Protein AF-A0A353BTB3-F1 (afdb_monomer)

Secondary structure (DSSP, 8-state):
-EEEE--STTHHHHHHHHHHHHHHTT-EEEEPPSP-HHHHHHHHHTS-TTS-HHHHHHHHHHHHHHHTT-SEE-------SSTT----HHHHT-

pLDDT: mean 94.35, std 3.48, range [83.56, 98.06]

Solvent-accessible surface area (backbone atoms only — not comparable to full-atom values): 5471 Å² total; per-residue (Å²): 95,39,36,22,39,46,61,41,88,67,27,87,81,45,42,70,60,54,45,50,56,35,43,78,70,69,31,43,67,42,72,49,70,81,85,44,69,69,36,38,52,48,3,59,75,77,44,67,88,88,59,54,68,72,56,24,38,38,48,7,30,49,51,54,36,57,77,66,66,43,77,42,76,62,78,84,63,57,62,59,95,49,95,94,51,67,57,57,72,76,57,52,66,90

Foldseek 3Di:
DEEEEEPADCCVVCVVVVCVVQVVVVYHYDYDDPQDPQLLVQLCVPDDVPDDSRNSSRNSSVVVVVVVVGPYYDQDQDADPDPPDGDDPNSNVD

Nearest PDB structures (foldseek):
  6aa0-assembly1_B  TM=6.450E-01  e=1.665E+00  Toxoplasma gondii ME49
  8of6-assembly1_N  TM=4.154E-01  e=6.692E-01  Bacillus subtilis subsp. subtilis str. 168
  7wmf-assembly1_B  TM=5.219E-01  e=1.896E+00  Salmonella enterica subsp. enterica serovar Cubana str. 76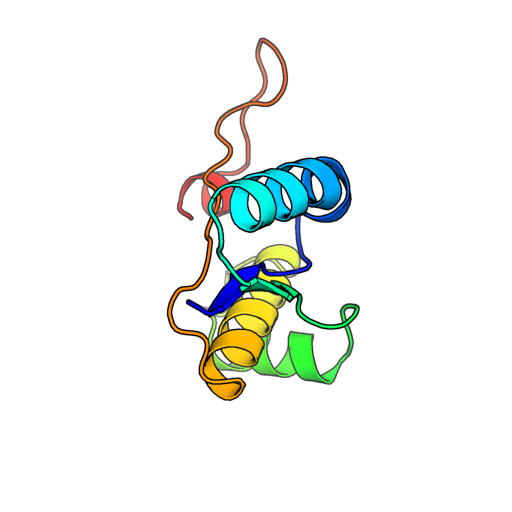814
  6w42-assembly1_A-2  TM=3.367E-01  e=7.623E-01  Human immunodeficiency virus 1
  7l1p-assembly1_B  TM=3.342E-01  e=2.460E+00  Human immunodeficiency virus 1

Mean predicted aligned error: 3.03 Å

Sequence (94 aa):
MKIGIPNALLHSYYMTFWKTFFEELGQEPIETPATNKAILDKGVRHSVPEICVPMKIYIGHVVELLDRQVDYVYIPRFVSIGRGDTFCPKFLGL

Structure (mmCIF, N/CA/C/O backbone):
data_AF-A0A353BTB3-F1
#
_entry.id   AF-A0A353BTB3-F1
#
loop_
_atom_site.group_PDB
_atom_site.id
_atom_site.type_symbol
_atom_site.label_atom_id
_atom_site.label_alt_id
_atom_site.label_comp_id
_atom_site.label_asym_id
_atom_site.label_entity_id
_atom_site.label_seq_id
_atom_site.pdbx_PDB_ins_code
_atom_site.Cartn_x
_atom_site.Cartn_y
_atom_site.Cartn_z
_atom_site.occupancy
_atom_site.B_iso_or_equiv
_atom_site.auth_seq_id
_atom_site.auth_comp_id
_atom_site.auth_asym_id
_atom_site.auth_atom_id
_atom_site.pdbx_PDB_model_num
ATOM 1 N N . MET A 1 1 ? -15.010 6.246 10.092 1.00 94.88 1 MET A N 1
ATOM 2 C CA . MET A 1 1 ? -14.867 4.926 9.437 1.00 94.88 1 MET A CA 1
ATOM 3 C C . MET A 1 1 ? -13.402 4.534 9.482 1.00 94.88 1 MET A C 1
ATOM 5 O O . MET A 1 1 ? -12.554 5.423 9.518 1.00 94.88 1 MET A O 1
ATOM 9 N N . LYS A 1 2 ? -13.109 3.235 9.492 1.00 97.06 2 LYS A N 1
ATOM 10 C CA . LYS A 1 2 ? -11.759 2.676 9.450 1.00 97.06 2 LYS A CA 1
ATOM 11 C C . LYS A 1 2 ? -11.280 2.603 8.009 1.00 97.06 2 LYS A C 1
ATOM 13 O O . LYS A 1 2 ? -11.802 1.816 7.220 1.00 97.06 2 LYS A O 1
ATOM 18 N N . ILE A 1 3 ? -10.289 3.419 7.673 1.00 97.56 3 ILE A N 1
ATOM 19 C CA . ILE A 1 3 ? -9.671 3.445 6.347 1.00 97.56 3 ILE A CA 1
ATOM 20 C C . ILE A 1 3 ? -8.347 2.691 6.426 1.00 97.56 3 ILE A C 1
ATOM 22 O O . ILE A 1 3 ? -7.383 3.164 7.018 1.00 97.56 3 ILE A O 1
ATOM 26 N N . GLY A 1 4 ? -8.297 1.499 5.847 1.00 97.25 4 GLY A N 1
ATOM 27 C CA . GLY A 1 4 ? -7.098 0.682 5.774 1.00 97.25 4 GLY A CA 1
ATOM 28 C C . GLY A 1 4 ? -6.089 1.235 4.774 1.00 97.25 4 GLY A C 1
ATOM 29 O O . GLY A 1 4 ? -6.411 1.391 3.598 1.00 97.25 4 GLY A O 1
ATOM 30 N N . ILE A 1 5 ? -4.859 1.476 5.218 1.00 96.44 5 ILE A N 1
ATOM 31 C CA . ILE A 1 5 ? -3.752 1.957 4.392 1.00 96.44 5 ILE A CA 1
ATOM 32 C C . ILE A 1 5 ? -2.675 0.857 4.325 1.00 96.44 5 ILE A C 1
ATOM 34 O O . ILE A 1 5 ? -2.127 0.473 5.363 1.00 96.44 5 ILE A O 1
ATOM 38 N N . PRO A 1 6 ? -2.359 0.314 3.133 1.00 95.81 6 PRO A N 1
ATOM 39 C CA . PRO A 1 6 ? -1.360 -0.744 2.999 1.00 95.81 6 PRO A CA 1
ATOM 40 C C . PRO A 1 6 ? 0.062 -0.188 3.149 1.00 95.81 6 PRO A C 1
ATOM 42 O O . PRO A 1 6 ? 0.483 0.665 2.365 1.00 95.81 6 PRO A O 1
ATOM 45 N N . ASN A 1 7 ? 0.843 -0.737 4.080 1.00 94.50 7 ASN A N 1
ATOM 46 C CA . ASN A 1 7 ? 2.253 -0.402 4.291 1.00 94.50 7 ASN A CA 1
ATOM 47 C C . ASN A 1 7 ? 3.183 -1.050 3.243 1.00 94.50 7 ASN A C 1
ATOM 49 O O . ASN A 1 7 ? 3.986 -1.941 3.538 1.00 94.50 7 ASN A O 1
ATOM 53 N N . ALA A 1 8 ? 3.043 -0.631 1.982 1.00 94.12 8 ALA A N 1
ATOM 54 C CA . ALA A 1 8 ? 3.830 -1.128 0.854 1.00 94.12 8 ALA A CA 1
ATOM 55 C C . ALA A 1 8 ? 4.040 -0.078 -0.252 1.00 94.12 8 ALA A C 1
ATOM 57 O O . ALA A 1 8 ? 3.348 0.935 -0.328 1.00 94.12 8 ALA A O 1
ATOM 58 N N . LEU A 1 9 ? 4.987 -0.353 -1.158 1.00 93.31 9 LEU A N 1
ATOM 59 C CA . LEU A 1 9 ? 5.333 0.511 -2.296 1.00 93.31 9 LEU A CA 1
ATOM 60 C C . LEU A 1 9 ? 5.758 1.915 -1.830 1.00 93.31 9 LEU A C 1
ATOM 62 O O . LEU A 1 9 ? 6.703 2.038 -1.057 1.00 93.31 9 LEU A O 1
ATOM 66 N N . LEU A 1 10 ? 5.077 2.968 -2.292 1.00 91.25 10 LEU A N 1
ATOM 67 C CA . LEU A 1 10 ? 5.390 4.359 -1.953 1.00 91.25 10 LEU A CA 1
ATOM 68 C C . LEU A 1 10 ? 4.835 4.798 -0.590 1.00 91.25 10 LEU A C 1
ATOM 70 O O . LEU A 1 10 ? 4.992 5.958 -0.218 1.00 91.25 10 LEU A O 1
ATOM 74 N N . HIS A 1 11 ? 4.204 3.893 0.160 1.00 87.94 11 HIS A N 1
ATOM 75 C CA . HIS A 1 11 ? 3.594 4.191 1.451 1.00 87.94 11 HIS A CA 1
ATOM 76 C C . HIS A 1 11 ? 4.518 4.977 2.389 1.00 87.94 11 HIS A C 1
ATOM 78 O O . HIS A 1 11 ? 4.135 6.038 2.866 1.00 87.94 11 HIS A O 1
ATOM 84 N N . SER A 1 12 ? 5.759 4.528 2.588 1.00 86.38 12 SER A N 1
ATOM 85 C CA . SER A 1 12 ? 6.714 5.183 3.494 1.00 86.38 12 SER A CA 1
ATOM 86 C C . SER A 1 12 ? 7.001 6.649 3.149 1.00 86.38 12 SER A C 1
ATOM 88 O O . SER A 1 12 ? 7.315 7.428 4.044 1.00 86.38 12 SER A O 1
ATOM 90 N N . TYR A 1 13 ? 6.866 7.042 1.879 1.00 91.75 13 TYR A N 1
ATOM 91 C CA . TYR A 1 13 ? 7.071 8.420 1.432 1.00 91.75 13 TYR A CA 1
ATOM 92 C C . TYR A 1 13 ? 5.842 9.308 1.656 1.00 91.75 13 TYR A C 1
ATOM 94 O O . TYR A 1 13 ? 5.991 10.501 1.904 1.00 91.75 13 TYR A O 1
ATOM 102 N N . TYR A 1 14 ? 4.634 8.741 1.568 1.00 91.69 14 TYR A N 1
ATOM 103 C CA . TYR A 1 14 ? 3.379 9.502 1.591 1.00 91.69 14 TYR A CA 1
ATOM 104 C C . TYR A 1 14 ? 2.504 9.235 2.823 1.00 91.69 14 TYR A C 1
ATOM 106 O O . TYR A 1 14 ? 1.448 9.847 2.953 1.00 91.69 14 TYR A O 1
ATOM 114 N N . MET A 1 15 ? 2.913 8.351 3.736 1.00 90.69 15 MET A N 1
ATOM 115 C CA . MET A 1 15 ? 2.086 7.936 4.872 1.00 90.69 15 MET A CA 1
ATOM 116 C C . MET A 1 15 ? 1.668 9.117 5.740 1.00 90.69 15 MET A C 1
ATOM 118 O O . MET A 1 15 ? 0.487 9.265 6.031 1.00 90.69 15 MET A O 1
ATOM 122 N N . THR A 1 16 ? 2.603 9.999 6.100 1.00 93.38 16 THR A N 1
ATOM 123 C CA . THR A 1 16 ? 2.284 11.186 6.907 1.00 93.38 16 THR A CA 1
ATOM 124 C C . THR A 1 16 ? 1.200 12.031 6.243 1.00 93.38 16 THR A C 1
ATOM 126 O O . THR A 1 16 ? 0.264 12.455 6.908 1.00 93.38 16 THR A O 1
ATOM 129 N N . PHE A 1 17 ? 1.280 12.214 4.923 1.00 94.56 17 PHE A N 1
ATOM 130 C CA . PHE A 1 17 ? 0.278 12.964 4.172 1.00 94.56 17 PHE A CA 1
ATOM 131 C C . PHE A 1 17 ? -1.098 12.288 4.222 1.00 94.56 17 PHE A C 1
ATOM 133 O O . PHE A 1 17 ? -2.077 12.935 4.582 1.00 94.56 17 PHE A O 1
ATOM 140 N N . TRP A 1 18 ? -1.178 10.991 3.906 1.00 93.94 18 TRP A N 1
ATOM 141 C CA . TRP A 1 18 ? -2.457 10.272 3.884 1.00 93.94 18 TRP A CA 1
ATOM 142 C C . TRP A 1 18 ? -3.079 10.138 5.267 1.00 93.94 18 TRP A C 1
ATOM 144 O O . TRP A 1 18 ? -4.280 10.345 5.418 1.00 93.94 18 TRP A O 1
ATOM 154 N N . LYS A 1 19 ? -2.265 9.833 6.278 1.00 94.50 19 LYS A N 1
ATOM 155 C CA . LYS A 1 19 ? -2.711 9.727 7.663 1.00 94.50 19 LYS A CA 1
ATOM 156 C C . LYS A 1 19 ? -3.338 11.040 8.127 1.00 94.50 19 LYS A C 1
ATOM 158 O O . LYS A 1 19 ? -4.504 11.035 8.506 1.00 94.50 19 LYS A O 1
ATOM 163 N N . THR A 1 20 ? -2.611 12.153 8.004 1.00 96.38 20 THR A N 1
ATOM 164 C CA . THR A 1 20 ? -3.129 13.470 8.393 1.00 96.38 20 THR A CA 1
ATOM 165 C C . THR A 1 20 ? -4.361 13.848 7.575 1.00 96.38 20 THR A C 1
ATOM 167 O O . THR A 1 20 ? -5.346 14.299 8.140 1.00 96.38 20 THR A O 1
ATOM 170 N N . PHE A 1 21 ? -4.367 13.605 6.262 1.00 96.25 21 PHE A N 1
ATOM 171 C CA . PHE A 1 21 ? -5.532 13.886 5.420 1.00 96.25 21 PHE A CA 1
ATOM 172 C C . PHE A 1 21 ? -6.802 13.174 5.910 1.00 96.25 21 PHE A C 1
ATOM 174 O O . PHE A 1 21 ? -7.854 13.800 6.015 1.00 96.25 21 PHE A O 1
ATOM 181 N N . PHE A 1 22 ? -6.722 11.879 6.227 1.00 96.69 22 PHE A N 1
ATOM 182 C CA . PHE A 1 22 ? -7.883 11.129 6.708 1.00 96.69 22 PHE A CA 1
ATOM 183 C C . PHE A 1 22 ? -8.275 11.497 8.145 1.00 96.69 22 PHE A C 1
ATOM 185 O O . PHE A 1 22 ? -9.470 11.577 8.429 1.00 96.69 22 PHE A O 1
ATOM 192 N N . GLU A 1 23 ? -7.305 11.765 9.022 1.00 97.25 23 GLU A N 1
ATOM 193 C CA . GLU A 1 23 ? -7.554 12.231 10.395 1.00 97.25 23 GLU A CA 1
ATOM 194 C C . GLU A 1 23 ? -8.292 13.579 10.410 1.00 97.25 23 GLU A C 1
ATOM 196 O O . GLU A 1 23 ? -9.304 13.712 11.097 1.00 97.25 23 GLU A O 1
ATOM 201 N N . GLU A 1 24 ? -7.866 14.547 9.591 1.00 98.06 24 GLU A N 1
ATOM 202 C CA . GLU A 1 24 ? -8.517 15.863 9.465 1.00 98.06 24 GLU A CA 1
ATOM 203 C C . GLU A 1 24 ? -9.942 15.767 8.884 1.00 98.06 24 GLU A C 1
ATOM 205 O O . GLU A 1 24 ? -10.798 16.606 9.159 1.00 98.06 24 GLU A O 1
ATOM 210 N N . LEU A 1 25 ? -10.238 14.709 8.121 1.00 97.12 25 LEU A N 1
ATOM 211 C CA . LEU A 1 25 ? -11.591 14.385 7.649 1.00 97.12 25 LEU A CA 1
ATOM 212 C C . LEU A 1 25 ? -12.431 13.603 8.679 1.00 97.12 25 LEU A C 1
ATOM 214 O O . LEU A 1 25 ? -13.514 13.105 8.347 1.00 97.12 25 LEU A O 1
ATOM 218 N N . GLY A 1 26 ? -11.941 13.450 9.913 1.00 97.25 26 GLY A N 1
ATOM 219 C CA . GLY A 1 26 ? -12.608 12.716 10.990 1.00 97.25 26 GLY A CA 1
ATOM 220 C C . GLY A 1 26 ? -12.666 11.201 10.768 1.00 97.25 26 GLY A C 1
ATOM 221 O O . GLY A 1 26 ? -13.551 10.533 11.307 1.00 97.25 26 GLY A O 1
ATOM 222 N N . GLN A 1 27 ? -11.776 10.651 9.938 1.00 97.75 27 GLN A N 1
ATOM 223 C CA . GLN A 1 27 ? -11.658 9.211 9.704 1.00 97.75 27 GLN A CA 1
ATOM 224 C C . GLN A 1 27 ? -10.546 8.595 10.558 1.00 97.75 27 GLN A C 1
ATOM 226 O O . GLN A 1 27 ? -9.668 9.286 11.064 1.00 97.75 27 GLN A O 1
ATOM 231 N N . GLU A 1 28 ? -10.582 7.271 10.705 1.00 97.19 28 GLU A N 1
ATOM 232 C CA . GLU A 1 28 ? -9.596 6.501 11.466 1.00 97.19 28 GLU A CA 1
ATOM 233 C C . GLU A 1 28 ? -8.695 5.723 10.488 1.00 97.19 28 GLU A C 1
ATOM 235 O O . GLU A 1 28 ? -9.100 4.664 9.995 1.00 97.19 28 GLU A O 1
ATOM 240 N N . PRO A 1 29 ? -7.497 6.229 10.139 1.00 96.44 29 PRO A N 1
ATOM 241 C CA . PRO A 1 29 ? -6.572 5.501 9.279 1.00 96.44 29 PRO A CA 1
ATOM 242 C C . PRO A 1 29 ? -5.916 4.336 10.035 1.00 96.44 29 PRO A C 1
ATOM 244 O O . PRO A 1 29 ? -5.262 4.525 11.061 1.00 96.44 29 PRO A O 1
ATOM 247 N N . ILE A 1 30 ? -6.052 3.123 9.499 1.00 96.38 30 ILE A N 1
ATOM 248 C CA . ILE A 1 30 ? -5.472 1.892 10.044 1.00 96.38 30 ILE A CA 1
ATOM 249 C C . ILE A 1 30 ? -4.364 1.406 9.120 1.00 96.38 30 ILE A C 1
ATOM 251 O O . ILE A 1 30 ? -4.612 1.054 7.971 1.00 96.38 30 ILE A O 1
ATOM 255 N N . GLU A 1 31 ? -3.144 1.326 9.634 1.00 94.75 31 GLU A N 1
ATOM 256 C CA . GLU A 1 31 ? -1.996 0.822 8.882 1.00 94.75 31 GLU A CA 1
ATOM 257 C C . GLU A 1 31 ? -1.772 -0.680 9.125 1.00 94.75 31 GLU A C 1
ATOM 259 O O . GLU A 1 31 ? -2.017 -1.216 10.215 1.00 94.75 31 GLU A O 1
ATOM 264 N N . THR A 1 32 ? -1.261 -1.376 8.113 1.00 95.75 32 THR A N 1
ATOM 265 C CA . THR A 1 32 ? -0.707 -2.724 8.277 1.00 95.75 32 THR A CA 1
ATOM 2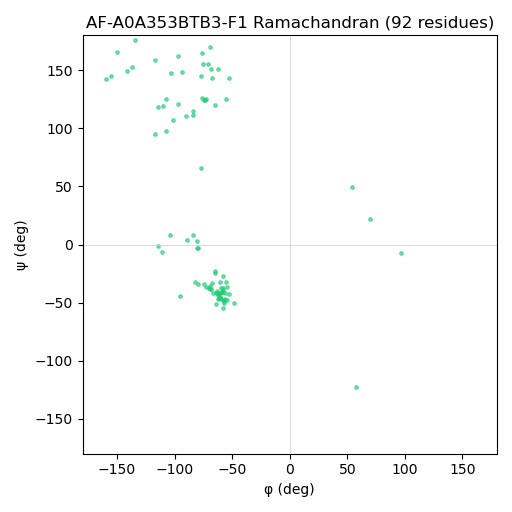66 C C . THR A 1 32 ? 0.677 -2.696 8.943 1.00 95.75 32 THR A C 1
ATOM 268 O O . THR A 1 32 ? 1.393 -1.696 8.881 1.00 95.75 32 THR A O 1
ATOM 271 N N . PRO A 1 33 ? 1.094 -3.790 9.607 1.00 95.00 33 PRO A N 1
ATOM 272 C CA . PRO A 1 33 ? 2.401 -3.857 10.247 1.00 95.00 33 PRO A CA 1
ATOM 273 C C . PRO A 1 33 ? 3.511 -3.899 9.192 1.00 95.00 33 PRO A C 1
ATOM 275 O O . PRO A 1 33 ? 3.255 -4.115 8.008 1.00 95.00 33 PRO A O 1
ATOM 278 N N . ALA A 1 34 ? 4.764 -3.758 9.626 1.00 95.94 34 ALA A N 1
ATOM 279 C CA . ALA A 1 34 ? 5.910 -3.922 8.738 1.00 95.94 34 ALA A CA 1
ATOM 280 C C . ALA A 1 34 ? 5.854 -5.264 7.983 1.00 95.94 34 ALA A C 1
ATOM 282 O O . ALA A 1 34 ? 5.441 -6.295 8.529 1.00 95.94 34 ALA A O 1
ATOM 283 N N . THR A 1 35 ? 6.299 -5.245 6.723 1.00 97.00 35 THR A N 1
ATOM 284 C CA . THR A 1 35 ? 6.300 -6.433 5.862 1.00 97.00 35 THR A CA 1
ATOM 285 C C . THR A 1 35 ? 7.058 -7.577 6.531 1.00 97.00 35 THR A C 1
ATOM 287 O O . THR A 1 35 ? 8.225 -7.446 6.894 1.00 97.00 35 THR A O 1
ATOM 290 N N . ASN A 1 36 ? 6.392 -8.720 6.659 1.00 96.94 36 ASN A N 1
ATOM 291 C CA . ASN A 1 36 ? 6.954 -9.944 7.212 1.00 96.94 36 ASN A CA 1
ATOM 292 C C . ASN A 1 36 ? 6.577 -11.147 6.332 1.00 96.94 36 ASN A C 1
ATOM 294 O O . ASN A 1 36 ? 5.832 -11.018 5.356 1.00 96.94 36 ASN A O 1
ATOM 298 N N . LYS A 1 37 ? 7.093 -12.331 6.679 1.00 97.75 37 LYS A N 1
ATOM 299 C CA . LYS A 1 37 ? 6.848 -13.555 5.908 1.00 97.75 37 LYS A CA 1
ATOM 300 C C . LYS A 1 37 ? 5.358 -13.892 5.787 1.00 97.75 37 LYS A C 1
ATOM 302 O O . LYS A 1 37 ? 4.928 -14.274 4.708 1.00 97.75 37 LYS A O 1
ATOM 307 N N . ALA A 1 38 ? 4.568 -13.696 6.842 1.00 97.94 38 ALA A N 1
ATOM 308 C CA . ALA A 1 38 ? 3.138 -13.990 6.805 1.00 97.94 38 ALA A CA 1
ATOM 309 C C . ALA A 1 38 ? 2.395 -13.093 5.802 1.00 97.94 38 ALA A C 1
ATOM 311 O O . ALA A 1 38 ? 1.570 -13.588 5.039 1.00 97.94 38 ALA A O 1
ATOM 312 N N . ILE A 1 39 ? 2.732 -11.798 5.745 1.00 98.00 39 ILE A N 1
ATOM 313 C CA . ILE A 1 39 ? 2.173 -10.869 4.751 1.00 98.00 39 ILE A CA 1
ATOM 314 C C . ILE A 1 39 ? 2.559 -11.298 3.331 1.00 98.00 39 ILE A C 1
ATOM 316 O O . ILE A 1 39 ? 1.700 -11.366 2.452 1.00 98.00 39 ILE A O 1
ATOM 320 N N . LEU A 1 40 ? 3.832 -11.632 3.097 1.00 97.81 40 LEU A N 1
ATOM 321 C CA . LEU A 1 40 ? 4.274 -12.112 1.787 1.00 97.81 40 LEU A CA 1
ATOM 322 C C . LEU A 1 40 ? 3.549 -13.404 1.385 1.00 97.81 40 LEU A C 1
ATOM 324 O O . LEU A 1 40 ? 3.078 -13.504 0.255 1.00 97.81 40 LEU A O 1
ATOM 328 N N . ASP A 1 41 ? 3.423 -14.364 2.300 1.00 97.88 41 ASP A N 1
ATOM 329 C CA . ASP A 1 41 ? 2.760 -15.643 2.047 1.00 97.88 41 ASP A CA 1
ATOM 330 C C . ASP A 1 41 ? 1.269 -15.447 1.720 1.00 97.88 41 ASP A C 1
ATOM 332 O O . ASP A 1 41 ? 0.767 -16.080 0.788 1.00 97.88 41 ASP A O 1
ATOM 336 N N . LYS A 1 42 ? 0.570 -14.529 2.411 1.00 97.50 42 LYS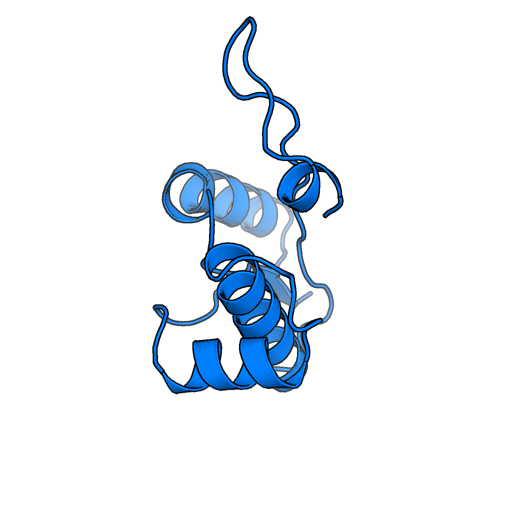 A N 1
ATOM 337 C CA . LYS A 1 42 ? -0.794 -14.098 2.037 1.00 97.50 42 LYS A CA 1
ATOM 338 C C . LYS A 1 42 ? -0.810 -13.563 0.606 1.00 97.50 42 LYS A C 1
ATOM 340 O O . LYS A 1 42 ? -1.591 -14.019 -0.226 1.00 97.50 42 LYS A O 1
ATOM 345 N N . GLY A 1 43 ? 0.112 -12.656 0.298 1.00 97.31 43 GLY A N 1
ATOM 346 C CA . GLY A 1 43 ? 0.287 -12.091 -1.033 1.00 97.31 43 GLY A CA 1
ATOM 347 C C . GLY A 1 43 ? 0.470 -13.140 -2.126 1.00 97.31 43 GLY A C 1
ATOM 348 O O . GLY A 1 43 ? -0.197 -13.095 -3.154 1.00 97.31 43 GLY A O 1
ATOM 349 N N . VAL A 1 44 ? 1.347 -14.119 -1.903 1.00 97.50 44 VAL A N 1
ATOM 350 C CA . VAL A 1 44 ? 1.613 -15.216 -2.846 1.00 97.50 44 VAL A CA 1
ATOM 351 C C . VAL A 1 44 ? 0.366 -16.073 -3.073 1.00 97.50 44 VAL A C 1
ATOM 353 O O . VAL A 1 44 ? 0.087 -16.416 -4.216 1.00 97.50 44 VAL A O 1
ATOM 356 N N . ARG A 1 45 ? -0.399 -16.392 -2.020 1.00 97.50 45 ARG A N 1
ATOM 357 C CA . ARG A 1 45 ? -1.616 -17.221 -2.124 1.00 97.50 45 ARG A CA 1
ATOM 358 C C . ARG A 1 45 ? -2.751 -16.542 -2.889 1.00 97.50 45 ARG A C 1
ATOM 360 O O . ARG A 1 45 ? -3.519 -17.228 -3.553 1.00 97.50 45 ARG A O 1
ATOM 367 N N . HIS A 1 46 ? -2.858 -15.218 -2.784 1.00 96.25 46 HIS A N 1
ATOM 368 C CA . HIS A 1 46 ? -3.961 -14.436 -3.354 1.00 96.25 46 HIS A CA 1
ATOM 369 C C . HIS A 1 46 ? -3.589 -13.672 -4.634 1.00 96.25 46 HIS A C 1
ATOM 371 O O . HIS A 1 46 ? -4.379 -12.866 -5.117 1.00 96.25 46 HIS A O 1
ATOM 377 N N . SER A 1 47 ? -2.401 -13.905 -5.196 1.00 95.19 47 SER A N 1
ATOM 378 C CA . SER A 1 47 ? -1.940 -13.236 -6.416 1.00 95.19 47 SER A CA 1
ATOM 379 C C . SER A 1 47 ? -1.704 -14.205 -7.566 1.00 95.19 47 SER A C 1
ATOM 381 O O . SER A 1 47 ? -1.475 -15.399 -7.376 1.00 95.19 47 SER A O 1
ATOM 383 N N . VAL A 1 48 ? -1.715 -13.669 -8.788 1.00 93.44 48 VAL A N 1
ATOM 384 C CA . VAL A 1 48 ? -1.296 -14.430 -9.967 1.00 93.44 48 VAL A CA 1
ATOM 385 C C . VAL A 1 48 ? 0.212 -14.726 -9.905 1.00 93.44 48 VAL A C 1
ATOM 387 O O . VAL A 1 48 ? 0.990 -13.860 -9.481 1.00 93.44 48 VA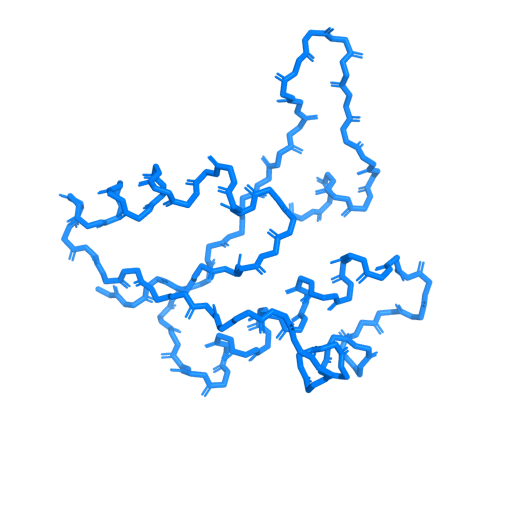L A O 1
ATOM 390 N N . PRO A 1 49 ? 0.672 -15.910 -10.357 1.00 91.62 49 PRO A N 1
ATOM 391 C CA . PRO A 1 49 ? 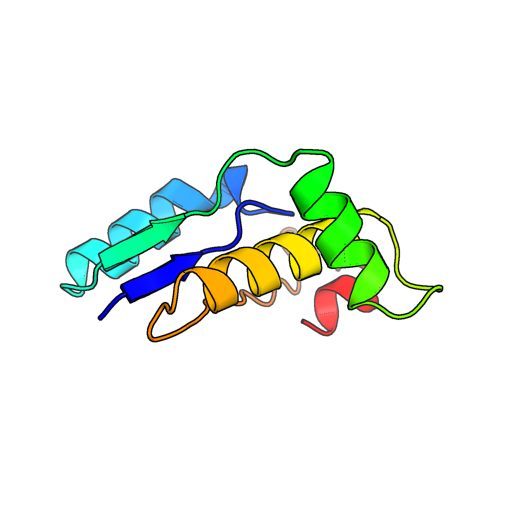2.076 -16.310 -10.235 1.00 91.62 49 PRO A CA 1
ATOM 392 C C . PRO A 1 49 ? 3.072 -15.307 -10.838 1.00 91.62 49 PRO A C 1
ATOM 394 O O . PRO A 1 49 ? 4.131 -15.061 -10.255 1.00 91.62 49 PRO A O 1
ATOM 397 N N . GLU A 1 50 ? 2.697 -14.683 -11.956 1.00 91.62 50 GLU A N 1
ATOM 398 C CA . GLU A 1 50 ? 3.528 -13.812 -12.800 1.00 91.62 50 GLU A CA 1
ATOM 399 C C . GLU A 1 50 ? 3.668 -12.365 -12.285 1.00 91.62 50 GLU A C 1
ATOM 401 O O . GLU A 1 50 ? 4.376 -11.534 -12.878 1.00 91.62 50 GLU A O 1
ATOM 406 N N . ILE A 1 51 ? 2.993 -12.009 -11.186 1.00 93.56 51 ILE A N 1
ATOM 407 C CA . ILE A 1 51 ? 3.129 -10.671 -10.608 1.00 93.56 51 ILE A CA 1
ATOM 408 C C . ILE A 1 51 ? 4.445 -10.550 -9.823 1.00 93.56 51 ILE A C 1
ATOM 410 O O . ILE A 1 51 ? 4.934 -11.511 -9.223 1.00 93.56 51 ILE A O 1
ATOM 414 N N . CYS A 1 52 ? 5.065 -9.368 -9.852 1.00 95.19 52 CYS A N 1
ATOM 415 C CA . CYS A 1 52 ? 6.342 -9.154 -9.173 1.00 95.19 52 CYS A CA 1
ATOM 416 C C . CYS A 1 52 ? 6.170 -9.148 -7.646 1.00 95.19 52 CYS A C 1
ATOM 418 O O . CYS A 1 52 ? 5.100 -8.839 -7.122 1.00 95.19 52 CYS A O 1
ATOM 420 N N . VAL A 1 53 ? 7.249 -9.462 -6.927 1.00 95.75 53 VAL A N 1
ATOM 421 C CA . VAL A 1 53 ? 7.248 -9.567 -5.458 1.00 95.75 53 VAL A CA 1
ATOM 422 C C . VAL A 1 53 ? 6.682 -8.320 -4.753 1.00 95.75 53 VAL A C 1
ATOM 424 O O . VAL A 1 53 ? 5.860 -8.508 -3.860 1.00 95.75 53 VAL A O 1
ATOM 427 N N . PRO A 1 54 ? 7.001 -7.069 -5.154 1.00 95.06 54 PRO A N 1
ATOM 428 C CA . PRO A 1 54 ? 6.417 -5.881 -4.520 1.00 95.06 54 PRO A CA 1
ATOM 429 C C . PRO A 1 54 ? 4.886 -5.841 -4.576 1.00 95.06 54 PRO A C 1
ATOM 431 O O . PRO A 1 54 ? 4.238 -5.455 -3.608 1.00 95.06 54 PRO A O 1
ATOM 434 N N . MET A 1 55 ? 4.299 -6.302 -5.682 1.00 95.81 55 MET A N 1
ATOM 435 C CA . MET A 1 55 ? 2.846 -6.368 -5.828 1.00 95.81 55 MET A CA 1
ATOM 436 C C . MET A 1 55 ? 2.245 -7.511 -5.012 1.00 95.81 55 MET A C 1
ATOM 438 O O . MET A 1 55 ? 1.162 -7.351 -4.461 1.00 95.81 55 MET A O 1
ATOM 442 N N . LYS A 1 56 ? 2.955 -8.641 -4.872 1.00 96.75 56 LYS A N 1
ATOM 443 C CA . LYS A 1 56 ? 2.541 -9.713 -3.951 1.00 96.75 56 LYS A CA 1
ATOM 444 C C . LYS A 1 56 ? 2.502 -9.193 -2.519 1.00 96.75 56 LYS A C 1
ATOM 446 O O . LYS A 1 56 ? 1.512 -9.398 -1.834 1.00 96.75 56 LYS A O 1
ATOM 451 N N . ILE A 1 57 ? 3.531 -8.460 -2.092 1.00 97.44 57 ILE A N 1
ATOM 452 C CA . ILE A 1 57 ? 3.561 -7.816 -0.772 1.00 97.44 57 ILE A CA 1
ATOM 453 C C . ILE A 1 57 ? 2.371 -6.863 -0.615 1.00 97.44 57 ILE A C 1
ATOM 455 O O . ILE A 1 57 ? 1.663 -6.955 0.382 1.00 97.44 57 ILE A O 1
ATOM 459 N N . TYR A 1 58 ? 2.110 -6.003 -1.606 1.00 96.62 58 TYR A N 1
ATOM 460 C CA . TYR A 1 58 ? 0.971 -5.081 -1.583 1.00 96.62 58 TYR A CA 1
ATOM 461 C C . TYR A 1 58 ? -0.369 -5.815 -1.419 1.00 96.62 58 TYR A C 1
ATOM 463 O O . TYR A 1 58 ? -1.138 -5.490 -0.520 1.00 96.62 58 TYR A O 1
ATOM 471 N N . ILE A 1 59 ? -0.610 -6.863 -2.215 1.00 96.50 59 ILE A N 1
ATOM 472 C CA . ILE A 1 59 ? -1.798 -7.723 -2.094 1.00 96.50 59 ILE A CA 1
ATOM 473 C C . ILE A 1 59 ? -1.866 -8.361 -0.702 1.00 96.50 59 ILE A C 1
ATOM 475 O O . ILE A 1 59 ? -2.931 -8.397 -0.098 1.00 96.50 59 ILE A O 1
ATOM 479 N N . GLY A 1 60 ? -0.739 -8.817 -0.155 1.00 97.69 60 GLY A N 1
ATOM 480 C CA . GLY A 1 60 ? -0.669 -9.360 1.200 1.00 97.69 60 GLY A CA 1
ATOM 481 C C . GLY A 1 60 ? -1.114 -8.363 2.271 1.00 97.69 60 GLY A C 1
ATOM 482 O O . GLY A 1 60 ? -1.842 -8.738 3.187 1.00 97.69 60 GLY A O 1
ATOM 483 N N . HIS A 1 61 ? -0.725 -7.092 2.138 1.00 97.88 61 HIS A N 1
ATOM 484 C CA . HIS A 1 61 ? -1.186 -6.021 3.026 1.00 97.88 61 HIS A CA 1
ATOM 485 C C . HIS A 1 61 ? -2.670 -5.713 2.842 1.00 97.88 61 HIS A C 1
ATOM 487 O O . HIS A 1 61 ? -3.363 -5.491 3.828 1.00 97.88 61 HIS A O 1
ATOM 493 N N . VAL A 1 62 ? -3.183 -5.751 1.610 1.00 97.19 62 VAL A N 1
ATOM 494 C CA . VAL A 1 62 ? -4.626 -5.616 1.360 1.00 97.19 62 VAL A CA 1
ATOM 495 C C . VAL A 1 62 ? -5.395 -6.747 2.046 1.00 97.19 62 VAL A C 1
ATOM 497 O O . VAL A 1 62 ? -6.356 -6.476 2.755 1.00 97.19 62 VAL A O 1
ATOM 500 N N . VAL A 1 63 ? -4.944 -7.999 1.920 1.00 97.62 63 VAL A N 1
ATOM 501 C CA . VAL A 1 63 ? -5.560 -9.148 2.610 1.00 97.62 63 VAL A CA 1
ATOM 502 C C . VAL A 1 63 ? -5.499 -8.982 4.132 1.00 97.62 63 VAL A C 1
ATOM 504 O O . VAL A 1 63 ? -6.492 -9.215 4.809 1.00 97.62 63 VAL A O 1
ATOM 507 N N . GLU A 1 64 ? -4.378 -8.510 4.681 1.00 97.94 64 GLU A N 1
ATOM 508 C CA . GLU A 1 64 ? -4.263 -8.200 6.114 1.00 97.94 64 GLU A CA 1
ATOM 509 C C . GLU A 1 64 ? -5.271 -7.129 6.573 1.00 97.94 64 GLU A C 1
ATOM 511 O O . GLU A 1 64 ? -5.815 -7.237 7.669 1.00 97.94 64 GLU A O 1
ATOM 516 N N . LEU A 1 65 ? -5.559 -6.113 5.752 1.00 97.62 65 LEU A N 1
ATOM 517 C CA . LEU A 1 65 ? -6.589 -5.110 6.056 1.00 97.62 65 LEU A CA 1
ATOM 518 C C . LEU A 1 65 ? -8.003 -5.694 5.997 1.00 97.62 65 LEU A C 1
ATOM 520 O O . LEU A 1 65 ? -8.833 -5.356 6.840 1.00 97.62 65 LEU A O 1
ATOM 524 N N . LEU A 1 66 ? -8.266 -6.582 5.035 1.00 96.50 66 LEU A N 1
ATOM 525 C CA . LEU A 1 66 ? -9.540 -7.295 4.936 1.00 96.50 66 LEU A CA 1
ATOM 526 C C . LEU A 1 66 ? -9.774 -8.181 6.168 1.00 96.50 66 LEU A C 1
ATOM 528 O O . LEU A 1 66 ? -10.854 -8.130 6.751 1.00 96.50 66 LEU A O 1
ATOM 532 N N . ASP A 1 67 ? -8.752 -8.911 6.628 1.00 96.25 67 ASP A N 1
ATOM 533 C CA . ASP A 1 67 ? -8.817 -9.726 7.852 1.00 96.25 67 ASP A CA 1
ATOM 534 C C . ASP A 1 67 ? -9.115 -8.871 9.101 1.00 96.25 67 ASP A C 1
ATOM 536 O O . ASP A 1 67 ? -9.788 -9.316 10.034 1.00 96.25 67 ASP A O 1
ATOM 540 N N . ARG A 1 68 ? -8.642 -7.617 9.111 1.00 96.00 68 ARG A N 1
ATOM 541 C CA . ARG A 1 68 ? -8.907 -6.623 10.166 1.00 96.00 68 ARG A CA 1
ATOM 542 C C . ARG A 1 68 ? -10.275 -5.951 10.058 1.00 96.00 68 ARG A C 1
ATOM 544 O O . ARG A 1 68 ? -10.604 -5.156 10.938 1.00 96.00 68 ARG A O 1
ATOM 551 N N . GLN A 1 69 ? -11.057 -6.267 9.025 1.00 96.19 69 GLN A N 1
ATOM 552 C CA . GLN A 1 69 ? -12.409 -5.747 8.804 1.00 96.19 69 GLN A CA 1
ATOM 553 C C . GLN A 1 69 ? -12.454 -4.210 8.819 1.00 96.19 69 GLN A C 1
ATOM 555 O O . GLN A 1 69 ? -13.248 -3.599 9.534 1.00 96.19 69 GLN A O 1
ATOM 560 N N . VAL A 1 70 ? -11.558 -3.575 8.057 1.00 97.62 70 VAL A N 1
ATOM 561 C CA . VAL A 1 70 ? -11.648 -2.131 7.791 1.00 97.62 70 VAL A CA 1
ATOM 562 C C . VAL A 1 70 ? -12.862 -1.825 6.909 1.00 97.62 70 VAL A C 1
ATOM 564 O O . VAL A 1 70 ? -13.255 -2.653 6.089 1.00 97.62 70 VAL A O 1
ATOM 567 N N . ASP A 1 71 ? -13.435 -0.628 7.046 1.00 97.62 71 ASP A N 1
ATOM 568 C CA . ASP A 1 71 ? -14.607 -0.221 6.259 1.00 97.62 71 ASP A CA 1
ATOM 569 C C . ASP A 1 71 ? -14.233 0.008 4.785 1.00 97.62 71 ASP A C 1
ATOM 571 O O . ASP A 1 71 ? -14.994 -0.325 3.879 1.00 97.62 71 ASP A O 1
ATOM 575 N N . TYR A 1 72 ? -13.042 0.566 4.542 1.00 96.81 72 TYR A N 1
ATOM 576 C CA . TYR A 1 72 ? -12.505 0.824 3.205 1.00 96.81 72 TYR A CA 1
ATOM 577 C C . TYR A 1 72 ? -11.009 0.538 3.153 1.00 96.81 72 TYR A C 1
ATOM 579 O O . TYR A 1 72 ? -10.300 0.759 4.131 1.00 96.81 72 TYR A O 1
ATOM 587 N N . VAL A 1 73 ? -10.510 0.118 1.990 1.00 96.31 73 VAL A N 1
ATOM 588 C CA . VAL A 1 73 ? -9.071 0.016 1.712 1.00 96.31 73 VAL A CA 1
ATOM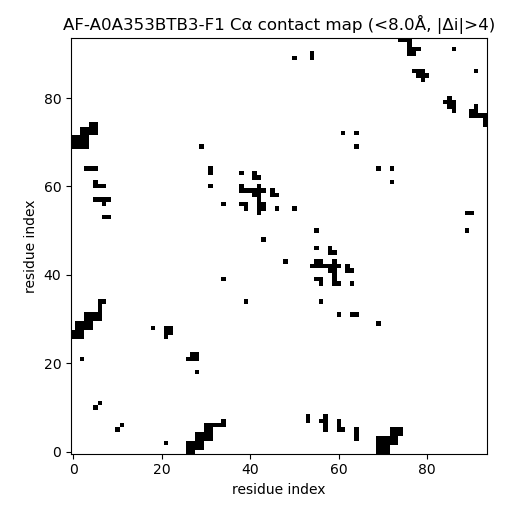 589 C C . VAL A 1 73 ? -8.676 1.129 0.752 1.00 96.31 73 VAL A C 1
ATOM 591 O O . VAL A 1 73 ? -9.247 1.267 -0.328 1.00 96.31 73 VAL A O 1
ATOM 594 N N . TYR A 1 74 ? -7.687 1.921 1.145 1.00 94.31 74 TYR A N 1
ATOM 595 C CA . TYR A 1 74 ? -7.140 2.987 0.325 1.00 94.31 74 TYR A CA 1
ATOM 596 C C . TYR A 1 74 ? -6.081 2.444 -0.646 1.00 94.31 74 TYR A C 1
ATOM 598 O O . TYR A 1 74 ? -5.018 1.980 -0.228 1.00 94.31 74 TYR A O 1
ATOM 606 N N . ILE A 1 75 ? -6.367 2.526 -1.950 1.00 92.75 75 ILE A N 1
ATOM 607 C CA . ILE A 1 75 ? -5.477 2.084 -3.034 1.00 92.75 75 ILE A CA 1
ATOM 608 C C . ILE A 1 75 ? -5.082 3.298 -3.891 1.00 92.75 75 ILE A C 1
ATOM 610 O O . ILE A 1 75 ? -5.839 3.706 -4.774 1.00 92.75 75 ILE A O 1
ATOM 614 N N . PRO A 1 76 ? -3.924 3.930 -3.625 1.00 89.38 76 PRO A N 1
ATOM 615 C CA . PRO A 1 76 ? -3.465 5.067 -4.410 1.00 89.38 76 PRO A CA 1
ATOM 616 C C . PRO A 1 76 ? -2.897 4.627 -5.762 1.00 89.38 76 PRO A C 1
ATOM 618 O O . PRO A 1 76 ? -1.941 3.849 -5.829 1.00 89.38 76 PRO A O 1
ATOM 621 N N . ARG A 1 77 ? -3.418 5.211 -6.844 1.00 89.00 77 ARG A N 1
ATOM 622 C CA . ARG A 1 77 ? -2.865 5.048 -8.190 1.00 89.00 77 ARG A CA 1
ATOM 623 C C . ARG A 1 77 ? -1.825 6.126 -8.479 1.00 89.00 77 ARG A C 1
ATOM 625 O O . ARG A 1 77 ? -2.158 7.293 -8.676 1.00 89.00 77 ARG A O 1
ATOM 632 N N . PHE A 1 78 ? -0.562 5.724 -8.564 1.00 88.81 78 PHE A N 1
ATOM 633 C CA . PHE A 1 78 ? 0.536 6.616 -8.925 1.00 88.81 78 PHE A CA 1
ATOM 634 C C . PHE A 1 78 ? 0.859 6.482 -10.412 1.00 88.81 78 PHE A C 1
ATOM 636 O O . PHE A 1 78 ? 1.211 5.401 -10.870 1.00 88.81 78 PHE A O 1
ATOM 643 N N . VAL A 1 79 ? 0.763 7.580 -11.168 1.00 89.56 79 VAL A N 1
ATOM 644 C CA . VAL A 1 79 ? 1.062 7.592 -12.616 1.00 89.56 79 VAL A CA 1
ATOM 645 C C . VAL A 1 79 ? 2.498 8.028 -12.889 1.00 89.56 79 VAL A C 1
ATOM 647 O O . VAL A 1 79 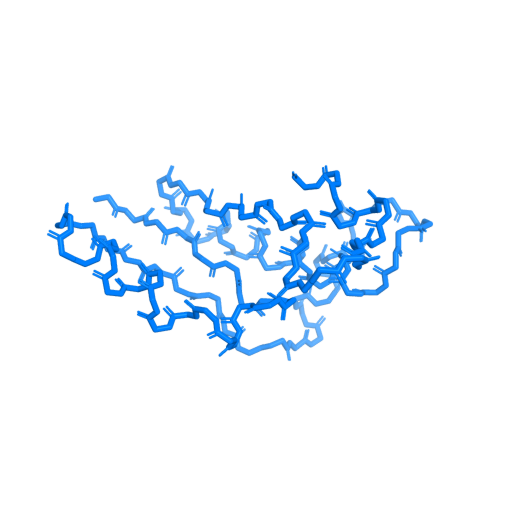? 3.203 7.422 -13.696 1.00 89.56 79 VAL A O 1
ATOM 650 N N . SER A 1 80 ? 2.924 9.083 -12.201 1.00 90.12 80 SER A N 1
ATOM 651 C CA . SER A 1 80 ? 4.238 9.697 -12.329 1.00 90.12 80 SER A CA 1
ATOM 652 C C . SER A 1 80 ? 4.533 10.515 -11.074 1.00 90.12 80 SER A C 1
ATOM 654 O O . SER A 1 80 ? 3.630 11.136 -10.514 1.00 90.12 80 SER A O 1
ATOM 656 N N . ILE A 1 81 ? 5.790 10.502 -10.636 1.00 88.06 81 ILE A N 1
ATOM 657 C CA . ILE A 1 81 ? 6.312 11.349 -9.549 1.00 88.06 81 ILE A CA 1
ATOM 658 C C . ILE A 1 81 ? 7.299 12.412 -10.056 1.00 88.06 81 ILE A C 1
ATOM 660 O O . ILE A 1 81 ? 7.736 13.264 -9.289 1.00 88.06 81 ILE A O 1
ATOM 664 N N . GLY A 1 82 ? 7.655 12.368 -11.340 1.00 88.88 82 GLY A N 1
ATOM 665 C CA . GLY A 1 82 ? 8.719 13.162 -11.938 1.00 88.88 82 GLY A CA 1
ATOM 666 C C . GLY A 1 82 ? 8.472 13.347 -13.429 1.00 88.88 82 GLY A C 1
ATOM 667 O O . GLY A 1 82 ? 7.919 12.479 -14.104 1.00 88.88 82 GLY A O 1
ATOM 668 N N . ARG A 1 83 ? 8.844 14.508 -13.968 1.00 88.19 83 ARG A N 1
ATOM 669 C CA . ARG A 1 83 ? 8.562 14.831 -15.368 1.00 88.19 83 ARG A CA 1
ATOM 670 C C . ARG A 1 83 ? 9.321 13.873 -16.293 1.00 88.19 83 ARG A C 1
ATOM 672 O O . ARG A 1 83 ? 10.543 13.872 -16.288 1.00 88.19 83 ARG A O 1
ATOM 679 N N . GLY A 1 84 ? 8.589 13.125 -17.118 1.00 89.00 84 GLY A N 1
ATOM 680 C CA . GLY A 1 84 ? 9.161 12.159 -18.065 1.00 89.00 84 GLY A CA 1
ATOM 681 C C . GLY A 1 84 ? 9.195 10.712 -17.566 1.00 89.00 84 GLY A C 1
ATOM 682 O O . GLY A 1 84 ? 9.443 9.824 -18.375 1.00 89.00 84 GLY A O 1
ATOM 683 N N . ASP A 1 85 ? 8.859 10.465 -16.296 1.00 90.25 85 ASP A N 1
ATOM 684 C CA . ASP A 1 85 ? 8.850 9.122 -15.717 1.00 90.25 85 ASP A CA 1
ATOM 685 C C . ASP A 1 85 ? 7.430 8.573 -15.594 1.00 90.25 85 ASP A C 1
ATOM 687 O O . ASP A 1 85 ? 6.473 9.305 -15.319 1.00 90.25 85 ASP A O 1
ATOM 691 N N . THR A 1 86 ? 7.298 7.257 -15.740 1.00 91.88 86 THR A N 1
ATOM 692 C CA . THR A 1 86 ? 6.063 6.528 -15.455 1.00 91.88 86 THR A CA 1
ATOM 693 C C . THR A 1 86 ? 6.366 5.241 -14.704 1.00 91.88 86 THR A C 1
ATOM 695 O O . THR A 1 86 ? 7.452 4.669 -14.820 1.00 91.88 86 THR A O 1
ATOM 698 N N . PHE A 1 87 ? 5.405 4.786 -13.911 1.00 92.19 87 PHE A N 1
ATOM 699 C CA . PHE A 1 87 ? 5.541 3.533 -13.188 1.00 92.19 87 PHE A CA 1
ATOM 700 C C . PHE A 1 87 ? 5.340 2.317 -14.092 1.00 92.19 87 PHE A C 1
ATOM 702 O O . PHE A 1 87 ? 4.828 2.403 -15.207 1.00 92.19 87 PHE A O 1
ATOM 709 N N . CYS A 1 88 ? 5.749 1.146 -13.601 1.00 91.88 88 CYS A N 1
ATOM 710 C CA . CYS A 1 88 ? 5.567 -0.086 -14.353 1.00 91.88 88 CYS A CA 1
ATOM 711 C C . CYS A 1 88 ? 4.068 -0.371 -14.585 1.00 91.88 88 CYS A C 1
ATOM 713 O O . CYS A 1 88 ? 3.240 -0.033 -13.734 1.00 91.88 88 CYS A O 1
ATOM 715 N N . PRO A 1 89 ? 3.698 -1.064 -15.679 1.00 90.25 89 PRO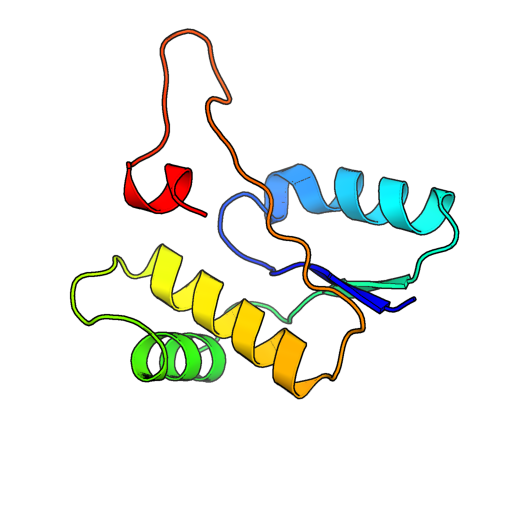 A N 1
ATOM 716 C CA . PRO A 1 89 ? 2.292 -1.302 -16.016 1.00 90.25 89 PRO A CA 1
ATOM 717 C C . PRO A 1 89 ? 1.485 -1.981 -14.901 1.00 90.25 89 PRO A C 1
ATOM 719 O O . PRO A 1 89 ? 0.305 -1.702 -14.731 1.00 90.25 89 PRO A O 1
ATOM 722 N N . LYS A 1 90 ? 2.136 -2.841 -14.104 1.00 88.62 90 LYS A N 1
ATOM 723 C CA . LYS A 1 90 ? 1.513 -3.545 -12.971 1.00 88.62 90 LYS A CA 1
ATOM 724 C C . LYS A 1 90 ? 1.167 -2.600 -11.818 1.00 88.62 90 LYS A C 1
ATOM 726 O O . LYS A 1 90 ? 0.155 -2.804 -11.166 1.00 88.62 90 LYS A O 1
ATOM 731 N N . PHE A 1 91 ? 1.995 -1.584 -11.576 1.00 89.88 91 PHE A N 1
ATOM 732 C CA . PHE A 1 91 ? 1.735 -0.586 -10.541 1.00 89.88 91 PHE A CA 1
ATOM 733 C C . PHE A 1 91 ? 0.727 0.469 -11.022 1.00 89.88 91 PHE A C 1
ATOM 735 O O . PHE A 1 91 ? -0.126 0.896 -10.255 1.00 89.88 91 PHE A O 1
ATOM 742 N N . LEU A 1 92 ? 0.755 0.816 -12.315 1.00 89.00 92 LEU A N 1
ATOM 743 C CA . LEU A 1 92 ? -0.246 1.688 -12.946 1.00 89.00 92 LEU A CA 1
ATOM 744 C C . LEU A 1 92 ? -1.659 1.088 -12.985 1.00 89.00 92 LEU A C 1
ATOM 746 O O .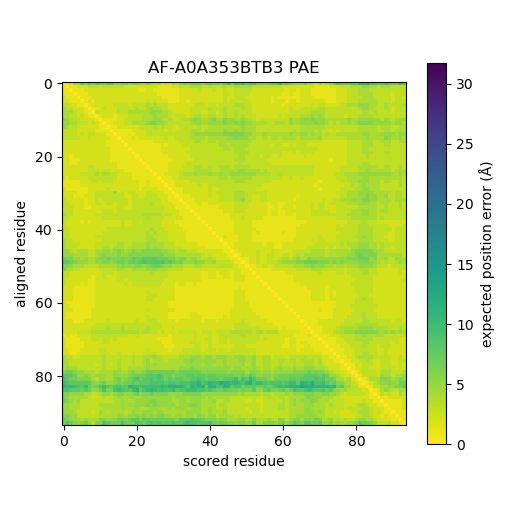 LEU A 1 92 ? -2.621 1.839 -13.167 1.00 89.00 92 LEU A O 1
ATOM 750 N N . GLY A 1 93 ? -1.757 -0.241 -12.910 1.00 84.94 93 GLY A N 1
ATOM 751 C CA . GLY A 1 93 ? -3.006 -0.999 -12.943 1.00 84.94 93 GLY A CA 1
ATOM 752 C C . GLY A 1 93 ? -3.657 -1.234 -11.579 1.00 84.94 93 GLY A C 1
ATOM 753 O O . GLY A 1 93 ? -4.647 -1.958 -11.539 1.00 84.94 93 GLY A O 1
ATOM 754 N N . LEU A 1 94 ? -3.096 -0.679 -10.495 1.00 83.56 94 LEU A N 1
ATOM 755 C CA . LEU A 1 94 ? -3.784 -0.587 -9.202 1.00 83.56 94 LEU A CA 1
ATOM 756 C C . LEU A 1 94 ? -5.004 0.337 -9.273 1.00 83.56 94 LEU A C 1
ATOM 758 O O . LEU A 1 94 ? -4.942 1.349 -10.016 1.00 83.56 94 LEU A O 1
#

Radius of gyration: 13.59 Å; Cα contacts (8 Å, |Δi|>4): 129; chains: 1; bounding box: 24×33×30 Å